Protein AF-A0A5P9WBG8-F1 (afdb_monomer_lite)

pLDDT: mean 78.42, std 21.84, range [39.81, 98.25]

Sequence (106 aa):
MVHATGPQVRKELLARFMPTSSPSNGVSTTKERTTLMQDPVQIETLLRARDRILAFIDLDQRALERTPGIQALELSLTSWRRQLVSIDYKFTALTGLSPQQYQAES

Structure (mmCIF, N/CA/C/O backbone):
data_AF-A0A5P9WBG8-F1
#
_entry.id   AF-A0A5P9WBG8-F1
#
loop_
_atom_site.group_PDB
_atom_site.id
_atom_site.type_symbol
_atom_site.label_atom_id
_atom_site.label_alt_id
_atom_site.label_comp_id
_atom_site.label_asym_id
_atom_site.label_entity_id
_atom_site.label_seq_id
_atom_site.pdbx_PDB_ins_code
_atom_site.Cartn_x
_atom_site.Cartn_y
_atom_site.Cartn_z
_atom_site.occupancy
_atom_site.B_iso_or_equiv
_atom_site.auth_seq_id
_atom_site.auth_comp_id
_atom_site.auth_asym_id
_atom_site.auth_atom_id
_atom_site.pdbx_PDB_model_num
ATOM 1 N N . MET A 1 1 ? 35.976 56.562 13.365 1.00 39.81 1 MET A N 1
ATOM 2 C CA . MET A 1 1 ? 35.330 56.783 14.682 1.00 39.81 1 MET A CA 1
ATOM 3 C C . MET A 1 1 ? 33.918 57.270 14.388 1.00 39.81 1 MET A C 1
ATOM 5 O O . MET A 1 1 ? 33.821 58.254 13.682 1.00 39.81 1 MET A O 1
ATOM 9 N N . VAL A 1 2 ? 32.797 56.647 14.743 1.00 44.19 2 VAL A N 1
ATOM 10 C CA . VAL A 1 2 ? 32.451 55.568 15.680 1.00 44.19 2 VAL A CA 1
ATOM 11 C C . VAL A 1 2 ? 31.167 54.881 15.177 1.00 44.19 2 VAL A C 1
ATOM 13 O O . VAL A 1 2 ? 30.352 55.498 14.497 1.00 44.19 2 VAL A O 1
ATOM 16 N N . HIS A 1 3 ? 31.038 53.596 15.512 1.00 47.47 3 HIS A N 1
ATOM 17 C CA . HIS A 1 3 ? 29.879 52.717 15.339 1.00 47.47 3 HIS A CA 1
ATOM 18 C C . HIS A 1 3 ? 28.567 53.264 15.928 1.00 47.47 3 HIS A C 1
ATOM 20 O O . HIS A 1 3 ? 28.602 53.873 16.992 1.00 47.47 3 HIS A O 1
ATOM 26 N N . ALA A 1 4 ? 27.425 52.857 15.355 1.00 41.78 4 ALA A N 1
ATOM 27 C CA . ALA A 1 4 ? 26.354 52.200 16.119 1.00 41.78 4 ALA A CA 1
ATOM 28 C C . ALA A 1 4 ? 25.332 51.511 15.194 1.00 41.78 4 ALA A C 1
ATOM 30 O O . ALA A 1 4 ? 24.697 52.125 14.341 1.00 41.78 4 ALA A O 1
ATOM 31 N N . THR A 1 5 ? 25.197 50.208 15.411 1.00 51.81 5 THR A N 1
ATOM 32 C CA . THR A 1 5 ? 24.394 49.221 14.689 1.00 51.81 5 THR A CA 1
ATOM 33 C C . THR A 1 5 ? 23.179 48.853 15.549 1.00 51.81 5 THR A C 1
ATOM 35 O O . THR A 1 5 ? 23.377 48.460 16.693 1.00 51.81 5 THR A O 1
ATOM 38 N N . GLY A 1 6 ? 21.952 48.899 15.001 1.00 54.53 6 GLY A N 1
ATOM 39 C CA . GLY A 1 6 ? 20.715 48.340 15.602 1.00 54.53 6 GLY A CA 1
ATOM 40 C C . GLY A 1 6 ? 20.352 48.887 16.999 1.00 54.53 6 GLY A C 1
ATOM 41 O O . GLY A 1 6 ? 21.028 49.777 17.498 1.00 54.53 6 GLY A O 1
ATOM 42 N N . PRO A 1 7 ? 19.308 48.413 17.710 1.00 49.19 7 PRO A N 1
ATOM 43 C CA . PRO A 1 7 ? 18.140 47.592 17.386 1.00 49.19 7 PRO A CA 1
ATOM 44 C C . PRO A 1 7 ? 16.816 48.300 17.801 1.00 49.19 7 PRO A C 1
ATOM 46 O O . PRO A 1 7 ? 15.865 47.652 18.233 1.00 49.19 7 PRO A O 1
ATOM 49 N N . GLN A 1 8 ? 16.748 49.636 17.756 1.00 49.56 8 GLN A N 1
ATOM 50 C CA . GLN A 1 8 ? 15.613 50.386 18.329 1.00 49.56 8 GLN A CA 1
ATOM 51 C C . GLN A 1 8 ? 14.395 50.491 17.399 1.00 49.56 8 GLN A C 1
ATOM 53 O O . GLN A 1 8 ? 13.267 50.349 17.861 1.00 49.56 8 GLN A O 1
ATOM 58 N N . VAL A 1 9 ? 14.597 50.597 16.082 1.00 52.31 9 VAL A N 1
ATOM 59 C CA . VAL A 1 9 ? 13.484 50.707 15.112 1.00 52.31 9 VAL A CA 1
ATOM 60 C C . VAL A 1 9 ? 12.653 49.414 15.032 1.00 52.31 9 VAL A C 1
ATOM 62 O O . VAL A 1 9 ? 11.477 49.427 14.680 1.00 52.31 9 VAL A O 1
ATOM 65 N N . ARG A 1 10 ? 13.235 48.271 15.424 1.00 52.91 10 ARG A N 1
ATOM 66 C CA . ARG A 1 10 ? 12.577 46.960 15.323 1.00 52.91 10 ARG A CA 1
ATOM 67 C C . ARG A 1 10 ? 11.540 46.699 16.422 1.00 52.91 10 ARG A C 1
ATOM 69 O O . ARG A 1 10 ? 10.683 45.845 16.227 1.00 52.91 10 ARG A O 1
ATOM 76 N N . LYS A 1 11 ? 11.593 47.414 17.554 1.00 52.69 11 LYS A N 1
ATOM 77 C CA . LYS A 1 11 ? 10.624 47.236 18.652 1.00 52.69 11 LYS A CA 1
ATOM 78 C C . LYS A 1 11 ? 9.292 47.933 18.376 1.00 52.69 11 LYS A C 1
ATOM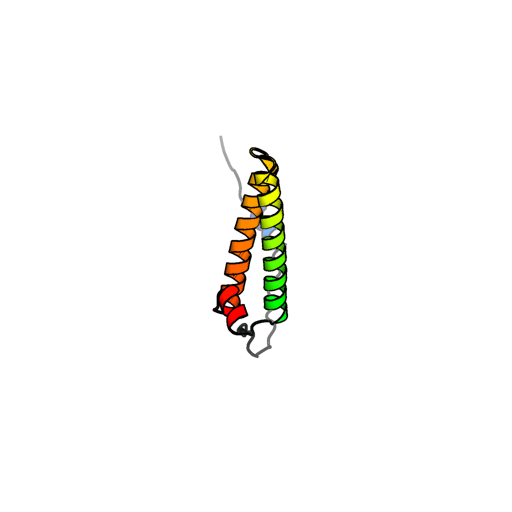 80 O O . LYS A 1 11 ? 8.250 47.385 18.721 1.00 52.69 11 LYS A O 1
ATOM 85 N N . GLU A 1 12 ? 9.312 49.078 17.698 1.00 51.44 12 GLU A N 1
ATOM 86 C CA . GLU A 1 12 ? 8.092 49.850 17.436 1.00 51.44 12 GLU A CA 1
ATOM 87 C C . GLU A 1 12 ? 7.199 49.203 16.362 1.00 51.44 12 GLU A C 1
ATOM 89 O O . GLU A 1 12 ? 5.973 49.255 16.454 1.00 51.44 12 GLU A O 1
ATOM 94 N N . LEU A 1 13 ? 7.789 48.486 15.396 1.00 54.19 13 LEU A N 1
ATOM 95 C CA . LEU A 1 13 ? 7.016 47.735 14.399 1.00 54.19 13 LEU A CA 1
ATOM 96 C C . LEU A 1 13 ? 6.406 46.433 14.945 1.00 54.19 13 LEU A C 1
ATOM 98 O O . LEU A 1 13 ? 5.377 45.993 14.438 1.00 54.19 13 LEU A O 1
ATOM 102 N N . LEU A 1 14 ? 7.006 45.817 15.971 1.00 53.34 14 LEU A N 1
ATOM 103 C CA . LEU A 1 14 ? 6.537 44.530 16.503 1.00 53.34 14 LEU A CA 1
ATOM 104 C C . LEU A 1 14 ? 5.300 44.676 17.409 1.00 53.34 14 LEU A C 1
ATOM 106 O O . LEU A 1 14 ? 4.488 43.759 17.490 1.00 53.34 14 LEU A O 1
ATOM 110 N N . ALA A 1 15 ? 5.123 45.834 18.056 1.00 55.16 15 ALA A N 1
ATOM 111 C CA . ALA A 1 15 ? 3.995 46.096 18.955 1.00 55.16 15 ALA A CA 1
ATOM 112 C C . ALA A 1 15 ? 2.672 46.405 18.224 1.00 55.16 15 ALA A C 1
ATOM 114 O O . ALA A 1 15 ? 1.606 46.326 18.824 1.00 55.16 15 ALA A O 1
ATOM 115 N N . ARG A 1 16 ? 2.724 46.733 16.925 1.00 55.56 16 ARG A N 1
ATOM 116 C CA . ARG A 1 16 ? 1.545 47.066 16.101 1.00 55.56 16 ARG A CA 1
ATOM 117 C C . ARG A 1 16 ? 0.852 45.860 15.463 1.00 55.56 16 ARG A C 1
ATOM 119 O O . ARG A 1 16 ? -0.260 46.009 14.971 1.00 55.56 16 ARG A O 1
ATOM 126 N N . PHE A 1 17 ? 1.492 44.692 15.470 1.00 56.84 17 PHE A N 1
ATOM 127 C CA . PHE A 1 17 ? 0.96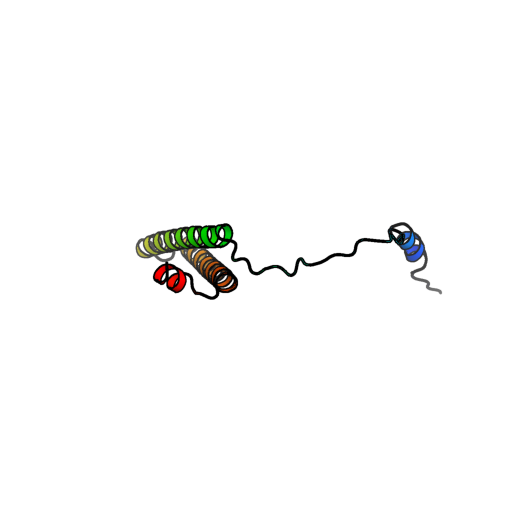9 43.464 14.855 1.00 56.84 17 PHE A CA 1
ATOM 128 C C . PHE A 1 17 ? 0.662 42.351 15.867 1.00 56.84 17 PHE A C 1
ATOM 130 O O . PHE A 1 17 ? 0.356 41.229 15.471 1.00 56.84 17 PHE A O 1
ATOM 137 N N . MET A 1 18 ? 0.718 42.643 17.169 1.00 53.00 18 MET A N 1
ATOM 138 C CA . MET A 1 18 ? 0.246 41.716 18.197 1.00 53.00 18 MET A CA 1
ATOM 139 C C . MET A 1 18 ? -1.258 41.932 18.421 1.00 53.00 18 MET A C 1
ATOM 141 O O . MET A 1 18 ? -1.647 43.044 18.780 1.00 53.00 18 MET A O 1
ATOM 145 N N . PRO A 1 19 ? -2.121 40.916 18.244 1.00 50.19 19 PRO A N 1
ATOM 146 C CA . PRO A 1 19 ? -3.495 41.006 18.714 1.00 50.19 19 PRO A CA 1
ATOM 147 C C . PRO A 1 19 ? -3.492 41.096 20.245 1.00 50.19 19 PRO A C 1
ATOM 149 O O . PRO A 1 19 ? -2.983 40.219 20.942 1.00 50.19 19 PRO A O 1
ATOM 152 N N . THR A 1 20 ? -4.034 42.192 20.769 1.00 54.78 20 THR A N 1
ATOM 153 C CA . THR A 1 20 ? -4.244 42.413 22.199 1.00 54.78 20 THR A CA 1
ATOM 154 C C . THR A 1 20 ? -5.277 41.420 22.721 1.00 54.78 20 THR A C 1
ATOM 156 O O . THR A 1 20 ? -6.433 41.453 22.301 1.00 54.78 20 THR A O 1
ATOM 159 N N . SER A 1 21 ? -4.879 40.551 23.648 1.00 45.16 21 SER A N 1
ATOM 160 C CA . SER A 1 21 ? -5.803 39.699 24.394 1.00 45.16 21 SER A CA 1
ATOM 161 C C . SER A 1 21 ? -6.815 40.560 25.156 1.00 45.16 21 SER A C 1
ATOM 163 O O . SER A 1 21 ? -6.443 41.293 26.070 1.00 45.16 21 SER A O 1
ATOM 165 N N . SER A 1 22 ? -8.099 40.442 24.819 1.00 48.47 22 SER A N 1
ATOM 166 C CA . SER A 1 22 ? -9.187 40.765 25.747 1.00 48.47 22 SER A CA 1
ATOM 167 C C . SER A 1 22 ? -9.599 39.489 26.490 1.00 48.47 22 SER A C 1
ATOM 169 O O . SER A 1 22 ? -9.686 38.433 25.859 1.00 48.47 22 SER A O 1
ATOM 171 N N . PRO A 1 23 ? -9.857 39.539 27.808 1.00 53.59 23 PRO A N 1
ATOM 172 C CA . PRO A 1 23 ? -10.344 38.380 28.540 1.00 53.59 23 PRO A CA 1
ATOM 173 C C . PRO A 1 23 ? -11.833 38.194 28.233 1.00 53.59 23 PRO A C 1
ATOM 175 O O . PRO A 1 23 ? -12.641 39.065 28.549 1.00 53.59 23 PRO A O 1
ATOM 178 N N . SER A 1 24 ? -12.202 37.069 27.616 1.00 44.84 24 SER A N 1
ATOM 179 C CA . SER A 1 24 ? -13.605 36.666 27.498 1.00 44.84 24 SER A CA 1
ATOM 180 C C . SER A 1 24 ? -13.886 35.523 28.461 1.00 44.84 24 SER A C 1
ATOM 182 O O . SER A 1 24 ? -13.251 34.469 28.439 1.00 44.84 24 SER A O 1
ATOM 184 N N . ASN A 1 25 ? -14.803 35.819 29.367 1.00 47.25 25 ASN A N 1
ATOM 185 C CA . ASN A 1 25 ? -15.278 34.988 30.448 1.00 47.25 25 ASN A CA 1
ATOM 186 C C . ASN A 1 25 ? -16.270 33.957 29.884 1.00 47.25 25 ASN A C 1
ATOM 188 O O . ASN A 1 25 ? -17.218 34.338 29.203 1.00 47.25 25 ASN A O 1
ATOM 192 N N . GLY A 1 26 ? -16.093 32.681 30.229 1.00 47.66 26 GLY A N 1
ATOM 193 C CA . GLY A 1 26 ? -17.153 31.675 30.135 1.00 47.66 26 GLY A CA 1
ATOM 194 C C . GLY A 1 26 ? -17.209 30.850 28.847 1.00 47.66 26 GLY A C 1
ATOM 195 O O . GLY A 1 26 ? -17.934 31.176 27.919 1.00 47.66 26 GLY A O 1
ATOM 196 N N . VAL A 1 27 ? -16.571 29.679 28.877 1.00 46.72 27 VAL A N 1
ATOM 197 C CA . VAL A 1 27 ? -17.264 28.413 28.593 1.00 46.72 27 VAL A CA 1
ATOM 198 C C . VAL A 1 27 ? -16.514 27.302 29.329 1.00 46.72 27 VAL A C 1
ATOM 200 O O . VAL A 1 27 ? -15.407 26.901 28.983 1.00 46.72 27 VAL A O 1
ATOM 203 N N . SER A 1 28 ? -17.114 26.854 30.431 1.00 46.41 28 SER A N 1
ATOM 204 C CA . SER A 1 28 ? -16.916 25.487 30.898 1.00 46.41 28 SER A CA 1
ATOM 205 C C . SER A 1 28 ? -17.591 24.560 29.900 1.00 46.41 28 SER A C 1
ATOM 207 O O . SER A 1 28 ? -18.706 24.853 29.490 1.00 46.41 28 SER A O 1
ATOM 209 N N . THR A 1 29 ? -16.906 23.468 29.573 1.00 47.47 29 THR A N 1
ATOM 210 C CA . THR A 1 29 ? -17.373 22.073 29.484 1.00 47.47 29 THR A CA 1
ATOM 211 C C . THR A 1 29 ? -16.675 21.390 28.310 1.00 47.47 29 THR A C 1
ATOM 213 O O . THR A 1 29 ? -16.903 21.727 27.162 1.00 47.47 29 THR A O 1
ATOM 216 N N . THR A 1 30 ? -15.683 20.544 28.575 1.00 43.28 30 THR A N 1
ATOM 217 C CA . THR A 1 30 ? -15.881 19.091 28.733 1.00 43.28 30 THR A CA 1
ATOM 218 C C . THR A 1 30 ? -15.601 18.366 27.416 1.00 43.28 30 THR A C 1
ATOM 220 O O . THR A 1 30 ? -16.411 18.385 26.505 1.00 43.28 30 THR A O 1
ATOM 223 N N . LYS A 1 31 ? -14.481 17.632 27.409 1.00 49.66 31 LYS A N 1
ATOM 224 C CA . LYS A 1 31 ? -14.233 16.423 26.609 1.00 49.66 31 LYS A CA 1
ATOM 225 C C . LYS A 1 31 ? -14.330 16.564 25.081 1.00 49.66 31 LYS A C 1
ATOM 227 O O . LYS A 1 31 ? -15.304 16.141 24.484 1.00 49.66 31 LYS A O 1
ATOM 232 N N . GLU A 1 32 ? -13.194 16.846 24.459 1.00 45.66 32 GLU A N 1
ATOM 233 C CA . GLU A 1 32 ? -12.756 16.008 23.335 1.00 45.66 32 GLU A CA 1
ATOM 234 C C . GLU A 1 32 ? -11.425 15.366 23.714 1.00 45.66 32 GLU A C 1
ATOM 236 O O . GLU A 1 32 ? -10.372 15.553 23.115 1.00 45.66 32 GLU A O 1
ATOM 241 N N . ARG A 1 33 ? -11.485 14.581 24.795 1.00 46.50 33 ARG A N 1
ATOM 242 C CA . ARG A 1 33 ? -10.607 13.425 24.930 1.00 46.50 33 ARG A CA 1
ATOM 243 C C . ARG A 1 33 ? -10.953 12.590 23.709 1.00 46.50 33 ARG A C 1
ATOM 245 O O . ARG A 1 33 ? -12.022 11.995 23.733 1.00 46.50 33 ARG A O 1
ATOM 252 N N . THR A 1 34 ? -10.142 12.682 22.654 1.00 47.28 34 THR A N 1
ATOM 253 C CA . THR A 1 34 ? -10.290 11.955 21.393 1.00 47.28 34 THR A CA 1
ATOM 254 C C . THR A 1 34 ? -10.645 10.529 21.750 1.00 47.28 34 THR A C 1
ATOM 256 O O . THR A 1 34 ? -9.802 9.750 22.198 1.00 47.28 34 THR A O 1
ATOM 259 N N . THR A 1 35 ? -11.937 10.231 21.704 1.00 49.59 35 THR A N 1
ATOM 260 C CA . THR A 1 35 ? -12.408 8.883 21.900 1.00 49.59 35 THR A CA 1
ATOM 261 C C . THR A 1 35 ? -11.751 8.155 20.748 1.00 49.59 35 THR A C 1
ATOM 263 O O . THR A 1 35 ? -11.954 8.532 19.595 1.00 49.59 35 THR A O 1
ATOM 266 N N . LEU A 1 36 ? -10.909 7.175 21.065 1.00 53.66 36 LEU A N 1
ATOM 267 C CA . LEU A 1 36 ? -10.481 6.113 20.162 1.00 53.66 36 LEU A CA 1
ATOM 268 C C . LEU A 1 36 ? -11.728 5.334 19.695 1.00 53.66 36 LEU A C 1
ATOM 270 O O . LEU A 1 36 ? -11.845 4.133 19.900 1.00 53.66 36 LEU A O 1
ATOM 274 N N . MET A 1 37 ? -12.723 6.021 19.135 1.00 50.59 37 MET A N 1
ATOM 275 C CA . MET A 1 37 ? -13.696 5.397 18.274 1.00 50.59 37 MET A CA 1
ATOM 276 C C . MET A 1 37 ? -12.908 5.124 17.011 1.00 50.59 37 MET A C 1
ATOM 278 O O . MET A 1 37 ? -12.581 6.039 16.260 1.00 50.59 37 MET A O 1
ATOM 282 N N . GLN A 1 38 ? -12.507 3.864 16.873 1.00 64.06 38 GLN A N 1
ATOM 283 C CA . GLN A 1 38 ? -12.177 3.251 15.601 1.00 64.06 38 GLN A CA 1
ATOM 284 C C . GLN A 1 38 ? -13.157 3.793 14.565 1.00 64.06 38 GLN A C 1
ATOM 286 O O . GLN A 1 38 ? -14.324 3.417 14.586 1.00 64.06 38 GLN A O 1
ATOM 291 N N . ASP A 1 39 ? -12.726 4.747 13.744 1.00 79.62 39 ASP A N 1
ATOM 292 C CA . ASP A 1 39 ? -13.582 5.278 12.697 1.00 79.62 39 ASP A CA 1
ATOM 293 C C . ASP A 1 39 ? -13.669 4.182 11.628 1.00 79.62 39 ASP A C 1
ATOM 295 O O . ASP A 1 39 ? -12.670 3.918 10.943 1.00 79.62 39 ASP A O 1
ATOM 299 N N . PRO A 1 40 ? -14.819 3.493 11.501 1.00 84.75 40 PRO A N 1
ATOM 300 C CA . PRO A 1 40 ? -14.940 2.361 10.593 1.00 84.75 40 PRO A CA 1
ATOM 301 C C . PRO A 1 40 ? -14.694 2.787 9.142 1.00 84.75 40 PRO A C 1
ATOM 303 O O . PRO A 1 40 ? -14.170 2.002 8.354 1.00 84.75 40 PRO A O 1
ATOM 306 N N . VAL A 1 41 ? -14.975 4.050 8.800 1.00 89.06 41 VAL A N 1
ATOM 307 C CA . VAL A 1 41 ? -14.722 4.604 7.466 1.00 89.06 41 VAL A CA 1
ATOM 308 C C . VAL A 1 41 ? -13.222 4.739 7.215 1.00 89.06 41 VAL A C 1
ATOM 310 O O . VAL A 1 41 ? -12.747 4.446 6.115 1.00 89.06 41 VAL A O 1
ATOM 313 N N . GLN A 1 42 ? -12.443 5.142 8.223 1.00 90.88 42 GLN A N 1
ATOM 314 C CA . GLN A 1 42 ? -10.983 5.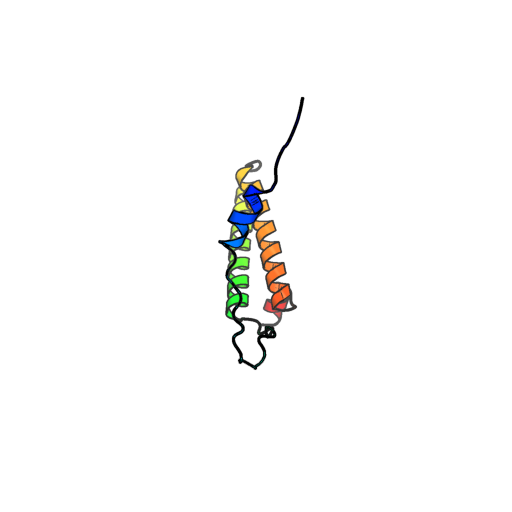212 8.107 1.00 90.88 42 GLN A CA 1
ATOM 315 C C . GLN A 1 42 ? -10.359 3.820 7.991 1.00 90.88 42 GLN A C 1
ATOM 317 O O . GLN A 1 42 ? -9.471 3.626 7.159 1.00 90.88 42 GLN A O 1
ATOM 322 N N . ILE A 1 43 ? -10.844 2.848 8.769 1.00 91.69 43 ILE A N 1
ATOM 323 C CA . ILE A 1 43 ? -10.403 1.446 8.696 1.00 91.69 43 ILE A CA 1
ATOM 324 C C . ILE A 1 43 ? -10.669 0.886 7.296 1.00 91.69 43 ILE A C 1
ATOM 326 O O . ILE A 1 43 ? -9.750 0.377 6.653 1.00 91.69 43 ILE A O 1
ATOM 330 N N . GLU A 1 44 ? -11.887 1.050 6.777 1.00 93.12 44 GLU A N 1
ATOM 331 C CA . GLU A 1 44 ? -12.246 0.596 5.432 1.00 93.12 44 GLU A CA 1
ATOM 332 C C . GLU A 1 44 ? -11.407 1.292 4.349 1.00 93.12 44 GLU A C 1
ATOM 334 O O . GLU A 1 44 ? -10.925 0.656 3.408 1.00 93.12 44 GLU A O 1
ATOM 339 N N . THR A 1 45 ? -11.175 2.598 4.495 1.00 95.06 45 THR A N 1
ATOM 340 C CA . THR A 1 45 ? -10.333 3.367 3.571 1.00 95.06 45 THR A CA 1
ATOM 341 C C . THR A 1 45 ? -8.902 2.834 3.546 1.00 95.06 45 THR A C 1
ATOM 343 O O . THR A 1 45 ? -8.322 2.689 2.467 1.00 95.06 45 THR A O 1
ATOM 346 N N . LEU A 1 46 ? -8.334 2.506 4.709 1.00 95.94 46 LEU A N 1
ATOM 347 C CA . LEU A 1 46 ? -6.993 1.934 4.811 1.00 95.94 46 LEU A CA 1
ATOM 348 C C . LEU A 1 46 ? -6.923 0.529 4.205 1.00 95.94 46 LEU A C 1
ATOM 350 O O . LEU A 1 46 ? -5.970 0.256 3.478 1.00 95.94 46 LEU A O 1
ATOM 354 N N . LEU A 1 47 ? -7.931 -0.325 4.419 1.00 95.38 47 LEU A N 1
ATOM 355 C CA . LEU A 1 47 ? -7.998 -1.651 3.785 1.00 95.38 47 LEU A CA 1
ATOM 356 C C . LEU A 1 47 ? -8.058 -1.540 2.258 1.00 95.38 47 LEU A C 1
ATOM 358 O O . LEU A 1 47 ? -7.237 -2.132 1.561 1.00 95.38 47 LEU A O 1
ATOM 362 N N . ARG A 1 48 ? -8.950 -0.697 1.725 1.00 96.56 48 ARG A N 1
ATOM 363 C CA . ARG A 1 48 ? -9.054 -0.468 0.274 1.00 96.56 48 ARG A CA 1
ATOM 364 C C . ARG A 1 48 ? -7.762 0.101 -0.314 1.00 96.56 48 ARG A C 1
ATOM 366 O O . ARG A 1 48 ? -7.373 -0.258 -1.426 1.00 96.56 48 ARG A O 1
ATOM 373 N N . ALA A 1 49 ? -7.099 1.010 0.401 1.00 97.12 49 ALA A N 1
ATOM 374 C CA . ALA A 1 49 ? -5.814 1.557 -0.024 1.00 97.12 49 ALA A CA 1
ATOM 375 C C . ALA A 1 49 ? -4.723 0.475 -0.028 1.00 97.12 49 ALA A C 1
ATOM 377 O O . ALA A 1 49 ? -3.973 0.377 -0.998 1.00 97.12 49 ALA A O 1
ATOM 378 N N . ARG A 1 50 ? -4.679 -0.372 1.007 1.00 97.56 50 ARG A N 1
ATOM 379 C CA . ARG A 1 50 ? -3.769 -1.517 1.102 1.00 97.56 50 ARG A CA 1
ATOM 380 C C . ARG A 1 50 ? -3.929 -2.465 -0.086 1.00 97.56 50 ARG A C 1
ATOM 382 O O . ARG A 1 50 ? -2.933 -2.779 -0.734 1.00 97.56 50 ARG A O 1
ATOM 389 N N . ASP A 1 51 ? -5.159 -2.858 -0.413 1.00 97.31 51 ASP A N 1
ATOM 390 C CA . ASP A 1 51 ? -5.435 -3.773 -1.529 1.00 97.31 51 ASP A CA 1
ATOM 391 C C . ASP A 1 51 ? -4.984 -3.194 -2.875 1.00 97.31 51 ASP A C 1
ATOM 393 O O . ASP A 1 51 ? -4.366 -3.888 -3.684 1.00 97.31 51 ASP A O 1
ATOM 397 N N . ARG A 1 52 ? -5.210 -1.894 -3.102 1.00 97.88 52 ARG A N 1
ATOM 398 C CA . ARG A 1 52 ? -4.717 -1.209 -4.308 1.00 97.88 52 ARG A CA 1
ATOM 399 C C . ARG A 1 52 ? -3.195 -1.219 -4.393 1.00 97.88 52 ARG A C 1
ATOM 401 O O . ARG A 1 52 ? -2.653 -1.481 -5.462 1.00 97.88 52 ARG A O 1
ATOM 408 N N . ILE A 1 53 ? -2.501 -0.948 -3.287 1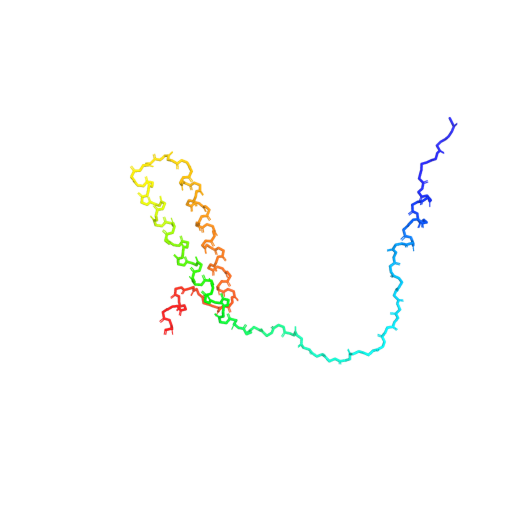.00 97.94 53 ILE A N 1
ATOM 409 C CA . ILE A 1 53 ? -1.035 -0.971 -3.269 1.00 97.94 53 ILE A CA 1
ATOM 410 C C . ILE A 1 53 ? -0.504 -2.379 -3.528 1.00 97.94 53 ILE A C 1
ATOM 412 O O . ILE A 1 53 ? 0.430 -2.530 -4.311 1.00 97.94 53 ILE A O 1
ATOM 416 N N . LEU A 1 54 ? -1.106 -3.410 -2.932 1.00 98.00 54 LEU A N 1
ATOM 417 C CA . LEU A 1 54 ? -0.725 -4.797 -3.202 1.00 98.00 54 LEU A CA 1
ATOM 418 C C . LEU A 1 54 ? -0.897 -5.156 -4.684 1.00 98.00 54 LEU A C 1
ATOM 420 O O . LEU A 1 54 ? -0.000 -5.768 -5.260 1.00 98.00 54 LEU A O 1
ATOM 424 N N . ALA A 1 55 ? -1.985 -4.712 -5.320 1.00 98.00 55 ALA A N 1
ATOM 425 C CA . ALA A 1 55 ? -2.194 -4.909 -6.752 1.00 98.00 55 ALA A CA 1
ATOM 426 C C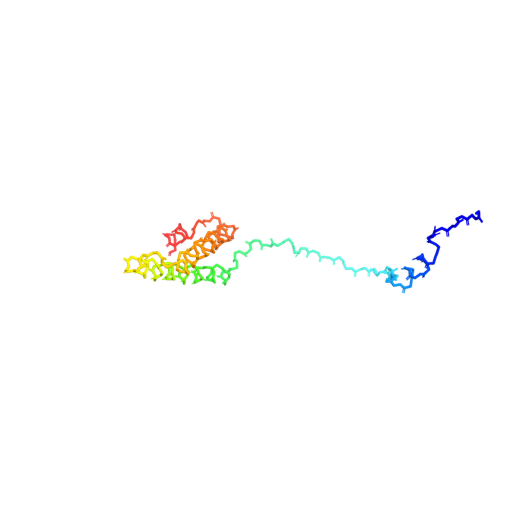 . ALA A 1 55 ? -1.124 -4.207 -7.612 1.00 98.00 55 ALA A C 1
ATOM 428 O O . ALA A 1 55 ? -0.624 -4.801 -8.566 1.00 98.00 55 ALA A O 1
ATOM 429 N N . PHE A 1 56 ? -0.724 -2.975 -7.271 1.00 97.31 56 PHE A N 1
ATOM 430 C CA . PHE A 1 56 ? 0.361 -2.282 -7.981 1.00 97.31 56 PHE A CA 1
ATOM 431 C C . PHE A 1 56 ? 1.726 -2.944 -7.768 1.00 97.31 56 PHE A C 1
ATOM 433 O O . PHE A 1 56 ? 2.515 -3.029 -8.705 1.00 97.31 56 PHE A O 1
ATOM 440 N N . ILE A 1 57 ? 1.996 -3.456 -6.565 1.00 98.25 57 ILE A N 1
ATOM 441 C CA . ILE A 1 57 ? 3.221 -4.212 -6.281 1.00 98.25 57 ILE A CA 1
ATOM 442 C C . ILE A 1 57 ? 3.290 -5.477 -7.143 1.00 98.25 57 ILE A C 1
ATOM 444 O O . ILE A 1 57 ? 4.342 -5.742 -7.719 1.00 98.25 57 ILE A O 1
ATOM 448 N N . ASP A 1 58 ? 2.202 -6.245 -7.235 1.00 98.19 58 ASP A N 1
ATOM 449 C CA . ASP A 1 58 ? 2.142 -7.451 -8.075 1.00 98.19 58 ASP A CA 1
ATOM 450 C C . ASP A 1 58 ? 2.313 -7.106 -9.565 1.00 98.19 58 ASP A C 1
ATOM 452 O O . ASP A 1 58 ? 3.103 -7.747 -10.259 1.00 98.19 58 ASP A O 1
ATOM 456 N N . LEU A 1 59 ? 1.657 -6.041 -10.043 1.00 97.00 59 LEU A N 1
ATOM 457 C CA . LEU A 1 59 ? 1.799 -5.558 -11.420 1.00 97.00 59 LEU A CA 1
ATOM 458 C C . LEU A 1 59 ? 3.257 -5.207 -11.757 1.00 97.00 59 LEU A C 1
ATOM 460 O O . LEU A 1 59 ? 3.802 -5.706 -12.744 1.00 97.00 59 LEU A O 1
ATOM 464 N N . ASP A 1 60 ? 3.890 -4.365 -10.937 1.00 96.56 60 ASP A N 1
ATOM 465 C CA . ASP A 1 60 ? 5.251 -3.888 -11.180 1.00 96.56 60 ASP A CA 1
ATOM 466 C C . ASP A 1 60 ? 6.287 -5.016 -11.012 1.00 96.56 60 ASP A C 1
ATOM 468 O O . ASP A 1 60 ? 7.267 -5.065 -11.758 1.00 96.56 60 ASP A O 1
ATOM 472 N N . GLN A 1 61 ? 6.065 -5.963 -10.088 1.00 97.06 61 GLN A N 1
ATOM 473 C CA . GLN A 1 61 ? 6.910 -7.158 -9.946 1.00 97.06 61 GLN A CA 1
ATOM 474 C C . GLN A 1 61 ? 6.867 -8.013 -11.210 1.00 97.06 61 GLN A C 1
ATOM 476 O O . GLN A 1 61 ? 7.918 -8.311 -11.775 1.00 97.06 61 GLN A O 1
ATOM 481 N N . ARG A 1 62 ? 5.672 -8.325 -11.720 1.00 97.44 62 ARG A N 1
ATOM 482 C CA . ARG A 1 62 ? 5.518 -9.095 -12.965 1.00 97.44 62 ARG A CA 1
ATOM 483 C C . ARG A 1 62 ? 6.113 -8.376 -14.172 1.00 97.44 62 ARG A C 1
ATOM 485 O O . ARG A 1 62 ? 6.624 -9.021 -15.087 1.00 97.44 62 ARG A O 1
ATOM 492 N N . ALA A 1 63 ? 6.036 -7.047 -14.207 1.00 96.31 63 ALA A N 1
ATOM 493 C CA . ALA A 1 63 ? 6.660 -6.257 -15.262 1.00 96.31 63 ALA A CA 1
ATOM 494 C C . ALA A 1 63 ? 8.196 -6.355 -15.211 1.00 96.31 63 ALA A C 1
ATOM 496 O O . ALA A 1 63 ? 8.822 -6.548 -16.253 1.00 96.31 63 ALA A O 1
ATOM 497 N N . LEU A 1 64 ? 8.801 -6.301 -14.019 1.00 95.75 64 LEU A N 1
ATOM 498 C CA . LEU A 1 64 ? 10.248 -6.478 -13.844 1.00 95.75 64 LEU A CA 1
ATOM 499 C C . LEU A 1 64 ? 10.731 -7.899 -14.118 1.00 95.75 64 LEU A C 1
ATOM 501 O O . LEU A 1 64 ? 11.811 -8.064 -14.675 1.00 95.75 64 LEU A O 1
ATOM 505 N N . GLU A 1 65 ? 9.951 -8.920 -13.766 1.00 96.75 65 GLU A N 1
ATOM 506 C CA . GLU A 1 65 ? 10.277 -10.314 -14.096 1.00 96.75 65 GLU A CA 1
ATOM 507 C C . GLU A 1 65 ? 10.400 -10.521 -15.611 1.00 96.75 65 GLU A C 1
ATOM 509 O O . GLU A 1 65 ? 11.250 -11.278 -16.075 1.00 96.75 65 GLU A O 1
ATOM 514 N N . ARG A 1 66 ? 9.568 -9.821 -16.391 1.00 96.38 66 ARG A N 1
ATOM 515 C CA . ARG A 1 66 ? 9.600 -9.855 -17.860 1.00 96.38 66 ARG A CA 1
ATOM 516 C C . ARG A 1 66 ? 10.693 -8.971 -18.448 1.00 96.38 66 ARG A C 1
ATOM 518 O O . ARG A 1 66 ? 11.246 -9.314 -19.490 1.00 96.38 66 ARG A O 1
ATOM 525 N N . THR A 1 67 ? 10.997 -7.857 -17.787 1.00 94.12 67 THR A N 1
ATOM 526 C CA . THR A 1 67 ? 11.976 -6.874 -18.259 1.00 94.12 67 THR A CA 1
ATOM 527 C C . THR A 1 67 ? 12.871 -6.401 -17.105 1.00 94.12 67 THR A C 1
ATOM 529 O O . THR A 1 67 ? 12.643 -5.324 -16.543 1.00 94.12 67 THR A O 1
ATOM 532 N N . PRO A 1 68 ? 13.903 -7.182 -16.736 1.00 91.19 68 PRO A N 1
ATOM 533 C CA . PRO A 1 68 ? 14.814 -6.817 -15.654 1.00 91.19 68 PRO A CA 1
ATOM 534 C C . PRO A 1 68 ? 15.625 -5.552 -15.966 1.00 91.19 68 PRO A C 1
ATOM 536 O O . PRO A 1 68 ? 15.955 -5.276 -17.119 1.00 91.19 68 PRO A O 1
ATOM 539 N N . GLY A 1 69 ? 15.991 -4.795 -14.927 1.00 91.19 69 GLY A N 1
ATOM 540 C CA . GLY A 1 69 ? 16.864 -3.617 -15.044 1.00 91.19 69 GLY A CA 1
ATOM 541 C C . GLY A 1 69 ? 16.161 -2.307 -15.420 1.00 91.19 69 GLY A C 1
ATOM 542 O O . GLY A 1 69 ? 16.824 -1.292 -15.646 1.00 91.19 69 GLY A O 1
ATOM 543 N N . ILE A 1 70 ? 14.825 -2.286 -15.470 1.00 96.12 70 ILE A N 1
ATOM 544 C CA . ILE A 1 70 ? 14.059 -1.047 -15.650 1.00 96.12 70 ILE A CA 1
ATOM 545 C C . ILE A 1 70 ? 13.998 -0.283 -14.321 1.00 96.12 70 ILE A C 1
ATOM 547 O O . ILE A 1 70 ? 13.109 -0.501 -13.497 1.00 96.12 70 ILE A O 1
ATOM 551 N N . GLN A 1 71 ? 14.913 0.674 -14.144 1.00 95.94 71 GLN A N 1
ATOM 552 C CA . GLN A 1 71 ? 15.043 1.473 -12.914 1.00 95.94 71 GLN A CA 1
ATOM 553 C C . GLN A 1 71 ? 13.732 2.145 -12.473 1.00 95.94 71 GLN A C 1
ATOM 555 O O . GLN A 1 71 ? 13.448 2.237 -11.282 1.00 95.94 71 GLN A O 1
ATOM 560 N N . ALA A 1 72 ? 12.903 2.601 -13.419 1.00 95.00 72 ALA A N 1
ATOM 561 C CA . ALA A 1 72 ? 11.619 3.227 -13.101 1.00 95.00 72 ALA A CA 1
ATOM 562 C C . ALA A 1 72 ? 10.668 2.271 -12.357 1.00 95.00 72 ALA A C 1
ATOM 564 O O . ALA A 1 72 ? 10.009 2.687 -11.404 1.00 95.00 72 ALA A O 1
ATOM 565 N N . LEU A 1 73 ? 10.635 0.991 -12.744 1.00 94.69 73 LEU A N 1
ATOM 566 C CA . LEU A 1 73 ? 9.820 -0.025 -12.076 1.00 94.69 73 LEU A CA 1
ATOM 567 C C . LEU A 1 73 ? 10.412 -0.407 -10.711 1.00 94.69 73 LEU A C 1
ATOM 569 O O . LEU A 1 73 ? 9.671 -0.577 -9.748 1.00 94.69 73 LEU A O 1
ATOM 573 N N . GLU A 1 74 ? 11.739 -0.474 -10.585 1.00 95.44 74 GLU A N 1
ATOM 574 C CA . GLU A 1 74 ? 12.409 -0.743 -9.300 1.00 95.44 74 GLU A CA 1
ATOM 575 C C . GLU A 1 74 ? 12.145 0.371 -8.270 1.00 95.44 74 GLU A C 1
ATOM 577 O O . GLU A 1 74 ? 11.854 0.109 -7.094 1.00 95.44 74 GLU A O 1
ATOM 582 N N . LEU A 1 75 ? 12.191 1.629 -8.721 1.00 97.12 75 LEU A N 1
ATOM 583 C CA . LEU A 1 75 ? 11.839 2.799 -7.916 1.00 97.12 75 LEU A CA 1
ATOM 584 C C . LEU A 1 75 ? 10.353 2.796 -7.546 1.00 97.12 75 LEU A C 1
ATOM 586 O O . LEU A 1 75 ? 10.016 3.032 -6.382 1.00 97.12 75 LEU A O 1
ATOM 590 N N . SER A 1 76 ? 9.476 2.485 -8.506 1.00 96.38 76 SER A N 1
ATOM 591 C CA . SER A 1 76 ? 8.032 2.352 -8.284 1.00 96.38 76 SER A CA 1
ATOM 592 C C . SER A 1 76 ? 7.730 1.300 -7.212 1.00 96.38 76 SER A C 1
ATOM 594 O O . SER A 1 76 ? 7.105 1.615 -6.198 1.00 96.38 76 SER A O 1
ATOM 596 N N . LEU A 1 77 ? 8.297 0.093 -7.329 1.00 96.94 77 LEU A N 1
ATOM 597 C CA . LEU A 1 77 ? 8.158 -0.965 -6.323 1.00 96.94 77 LEU A CA 1
ATOM 598 C C . LEU A 1 77 ? 8.638 -0.550 -4.941 1.00 96.94 77 LEU A C 1
ATOM 600 O O . LEU A 1 77 ? 7.992 -0.853 -3.935 1.00 96.94 77 LEU A O 1
ATOM 604 N N . THR A 1 78 ? 9.777 0.134 -4.873 1.00 97.75 78 THR A N 1
ATOM 605 C CA . THR A 1 78 ? 10.307 0.632 -3.603 1.00 97.75 78 THR A CA 1
ATOM 606 C C . THR A 1 78 ? 9.342 1.636 -2.970 1.00 97.75 78 THR A C 1
ATOM 608 O O . THR A 1 78 ? 9.092 1.575 -1.763 1.00 97.75 78 THR A O 1
ATOM 611 N N . SER A 1 79 ? 8.757 2.527 -3.774 1.00 98.19 79 SER A N 1
ATOM 612 C CA . SER A 1 79 ? 7.749 3.490 -3.324 1.00 98.19 79 SER A CA 1
ATOM 613 C C . SER A 1 79 ? 6.482 2.797 -2.820 1.00 98.19 79 SER A C 1
ATOM 615 O O . SER A 1 79 ? 6.038 3.072 -1.701 1.00 98.19 79 SER A O 1
ATOM 617 N N . TRP A 1 80 ? 5.935 1.845 -3.581 1.00 98.00 80 TRP A N 1
ATOM 618 C CA . TRP A 1 80 ? 4.737 1.107 -3.184 1.00 98.00 80 TRP A CA 1
ATOM 619 C C . TRP A 1 80 ? 4.940 0.317 -1.894 1.00 98.00 80 TRP A C 1
ATOM 621 O O . TRP A 1 80 ? 4.110 0.397 -0.991 1.00 98.00 80 TRP A O 1
ATOM 631 N N . ARG A 1 81 ? 6.077 -0.371 -1.744 1.00 98.25 81 ARG A N 1
ATOM 632 C CA . ARG A 1 81 ? 6.414 -1.106 -0.513 1.00 98.25 81 ARG A CA 1
ATOM 633 C C . ARG A 1 81 ? 6.507 -0.182 0.705 1.00 98.25 81 ARG A C 1
ATOM 635 O O . ARG A 1 81 ? 6.014 -0.537 1.771 1.00 98.25 81 ARG A O 1
ATOM 642 N N .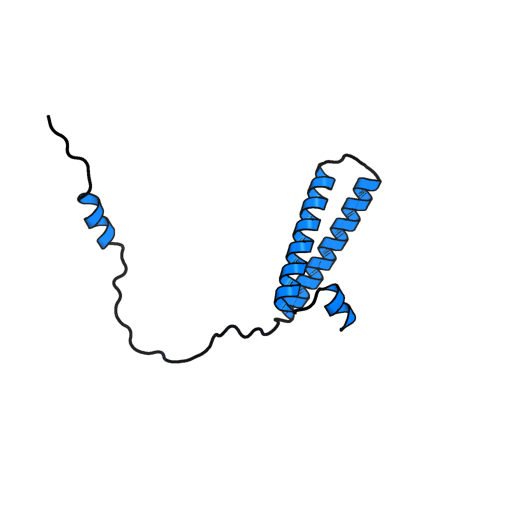 ARG A 1 82 ? 7.081 1.020 0.563 1.00 98.25 82 ARG A N 1
ATOM 643 C CA . ARG A 1 82 ? 7.105 2.016 1.654 1.00 98.25 82 ARG A CA 1
ATOM 644 C C . ARG A 1 82 ? 5.704 2.492 2.026 1.00 98.25 82 ARG A C 1
ATOM 646 O O . ARG A 1 82 ? 5.399 2.625 3.209 1.00 98.25 82 ARG A O 1
ATOM 653 N N . GLN A 1 83 ? 4.857 2.744 1.032 1.00 97.75 83 GLN A N 1
ATOM 654 C CA . GLN A 1 83 ? 3.475 3.144 1.278 1.00 97.75 83 GLN A CA 1
ATOM 655 C C . GLN A 1 83 ? 2.674 2.024 1.957 1.00 97.75 83 GLN A C 1
ATOM 657 O O . GLN A 1 83 ? 1.949 2.314 2.904 1.00 97.75 83 GLN A O 1
ATOM 662 N N . LEU A 1 84 ? 2.868 0.760 1.557 1.00 98.06 84 LEU A N 1
ATOM 663 C CA . LEU A 1 84 ? 2.251 -0.403 2.202 1.00 98.06 84 LEU A CA 1
ATOM 664 C C . LEU A 1 84 ? 2.586 -0.457 3.698 1.00 98.06 84 LEU A C 1
ATOM 666 O O . LEU A 1 84 ? 1.682 -0.516 4.522 1.00 98.06 84 LEU A O 1
ATOM 670 N N . VAL A 1 85 ? 3.869 -0.330 4.055 1.00 97.75 85 VAL A N 1
ATOM 671 C CA . VAL A 1 85 ? 4.307 -0.293 5.463 1.00 97.75 85 VAL A CA 1
ATOM 672 C C . VAL A 1 85 ? 3.654 0.865 6.226 1.00 97.75 85 VAL A C 1
ATOM 674 O O . VAL A 1 85 ? 3.241 0.700 7.371 1.00 97.75 85 VAL A O 1
ATOM 677 N N . SER A 1 86 ? 3.530 2.042 5.603 1.00 97.31 86 SER A N 1
ATOM 678 C CA . SER A 1 86 ? 2.870 3.191 6.234 1.00 97.31 86 SER A CA 1
ATOM 679 C C . SER A 1 86 ? 1.377 2.952 6.478 1.00 97.31 86 SER A C 1
ATOM 681 O O . SER A 1 86 ? 0.868 3.338 7.532 1.00 97.31 86 SER A O 1
ATOM 683 N N . ILE A 1 87 ? 0.678 2.320 5.531 1.00 96.81 87 ILE A N 1
ATOM 684 C CA . ILE A 1 87 ? -0.735 1.954 5.677 1.00 96.81 87 ILE A CA 1
ATOM 685 C C . ILE A 1 87 ? -0.899 0.918 6.786 1.00 96.81 87 ILE A C 1
ATOM 687 O O . ILE A 1 87 ? -1.700 1.145 7.688 1.00 96.81 87 ILE A O 1
ATOM 691 N N . ASP A 1 88 ? -0.108 -0.156 6.768 1.00 97.06 88 ASP A N 1
ATOM 692 C CA . ASP A 1 88 ? -0.167 -1.221 7.772 1.00 97.06 88 ASP A CA 1
ATOM 693 C C . ASP A 1 88 ? 0.116 -0.672 9.183 1.00 97.06 88 ASP A C 1
ATOM 695 O O . ASP A 1 88 ? -0.577 -1.021 10.141 1.00 97.06 88 ASP A O 1
ATOM 699 N N . TYR A 1 89 ? 1.068 0.260 9.317 1.00 96.69 89 TYR A N 1
ATOM 700 C CA . TYR A 1 89 ? 1.346 0.948 10.580 1.00 96.69 89 TYR A CA 1
ATOM 701 C C . TYR A 1 89 ? 0.156 1.787 11.063 1.00 96.69 89 TYR A C 1
ATOM 703 O O . TYR A 1 89 ? -0.260 1.664 12.215 1.00 96.69 89 TYR A O 1
ATOM 711 N N . LYS A 1 90 ? -0.422 2.626 10.191 1.00 95.25 90 LYS A N 1
ATOM 712 C CA . LYS A 1 90 ? -1.596 3.449 10.537 1.00 95.25 90 LYS A CA 1
ATOM 713 C C . LYS A 1 90 ? -2.795 2.585 10.909 1.00 95.25 90 LYS A C 1
ATOM 715 O O . LYS A 1 90 ? -3.492 2.889 11.869 1.00 95.25 90 LYS A O 1
ATOM 720 N N . PHE A 1 91 ? -3.007 1.502 10.171 1.00 95.12 91 PHE A N 1
ATOM 721 C CA . PHE A 1 91 ? -4.067 0.544 10.437 1.00 95.12 91 PHE A CA 1
ATOM 722 C C . PHE A 1 91 ? -3.896 -0.106 11.811 1.00 95.12 91 PHE A C 1
ATOM 724 O O . PHE A 1 91 ? -4.831 -0.113 12.609 1.00 95.12 91 PHE A O 1
ATOM 731 N N . THR A 1 92 ? -2.688 -0.585 12.115 1.00 95.19 92 THR A N 1
ATOM 732 C CA . THR A 1 92 ? -2.379 -1.217 13.405 1.00 95.19 92 THR A CA 1
ATOM 733 C C . THR A 1 92 ? -2.530 -0.228 14.559 1.00 95.19 92 THR A C 1
ATOM 735 O O . THR A 1 92 ? -3.067 -0.580 15.603 1.00 95.19 92 THR A O 1
ATOM 738 N N . ALA A 1 93 ? -2.135 1.035 14.370 1.00 92.88 93 ALA A N 1
ATOM 739 C CA . ALA A 1 93 ? -2.324 2.084 15.371 1.00 92.88 93 ALA A CA 1
ATOM 740 C C . ALA A 1 93 ? -3.808 2.392 15.654 1.00 92.88 93 ALA A C 1
ATOM 742 O O . ALA A 1 93 ? -4.145 2.767 16.775 1.00 92.88 93 ALA A O 1
ATOM 743 N N . LEU A 1 94 ? -4.688 2.238 14.658 1.00 91.62 94 LEU A N 1
ATOM 744 C CA . LEU A 1 94 ? -6.129 2.463 14.805 1.00 91.62 94 LEU A CA 1
ATOM 745 C C . LEU A 1 94 ? -6.869 1.247 15.371 1.00 91.62 94 LEU A C 1
ATOM 747 O O . LEU A 1 94 ? -7.789 1.408 16.170 1.00 91.62 94 LEU A O 1
ATOM 751 N N . THR A 1 95 ? -6.504 0.038 14.947 1.00 91.38 95 THR A N 1
ATOM 752 C CA . THR A 1 95 ? -7.260 -1.185 15.262 1.00 91.38 95 THR A CA 1
ATOM 753 C C . THR A 1 95 ? -6.657 -2.010 16.394 1.00 91.38 95 THR A C 1
ATOM 755 O O . THR A 1 95 ? -7.368 -2.799 17.007 1.00 91.38 95 THR A O 1
ATOM 758 N N . GLY A 1 96 ? -5.365 -1.837 16.682 1.00 92.38 96 GLY A N 1
ATOM 759 C CA . GLY A 1 96 ? -4.599 -2.717 17.567 1.00 92.38 96 GLY A CA 1
ATOM 760 C C . GLY A 1 96 ? -4.206 -4.056 16.930 1.00 92.38 96 GLY A C 1
ATOM 761 O O . GLY A 1 96 ? -3.499 -4.833 17.566 1.00 92.38 96 GLY A O 1
ATOM 762 N N . LEU A 1 97 ? -4.620 -4.316 15.685 1.00 92.94 97 LEU A N 1
ATOM 763 C CA . LEU A 1 97 ? -4.372 -5.553 14.948 1.00 92.94 97 LEU A CA 1
ATOM 764 C C . LEU A 1 97 ? -3.637 -5.249 13.642 1.00 92.94 97 LEU A C 1
ATOM 766 O O . LEU A 1 97 ? -3.835 -4.200 13.029 1.00 92.94 97 LEU A O 1
ATOM 770 N N . SER A 1 98 ? -2.814 -6.185 13.169 1.00 93.81 98 SER A N 1
ATOM 771 C CA . SER A 1 98 ? -2.343 -6.096 11.783 1.00 93.81 98 SER A CA 1
ATOM 772 C C . SER A 1 98 ? -3.524 -6.261 10.813 1.00 93.81 98 SER A C 1
ATOM 774 O O . SER A 1 98 ? -4.494 -6.950 11.145 1.00 93.81 98 SER A O 1
ATOM 776 N N . PRO A 1 99 ? -3.460 -5.693 9.594 1.00 92.50 99 PRO A N 1
ATOM 777 C CA . PRO A 1 99 ? -4.524 -5.858 8.602 1.00 92.50 99 PRO A CA 1
ATOM 778 C C . PRO A 1 99 ? -4.895 -7.323 8.333 1.00 92.50 99 PRO A C 1
ATOM 780 O O . PRO A 1 99 ? -6.068 -7.640 8.167 1.00 92.50 99 PRO A O 1
ATOM 783 N N . GLN A 1 100 ? -3.908 -8.225 8.331 1.00 91.38 100 GLN A N 1
ATOM 784 C CA . GLN A 1 100 ? -4.116 -9.660 8.128 1.00 91.38 100 GLN A CA 1
ATOM 785 C C . GLN A 1 100 ? -4.865 -10.309 9.300 1.00 91.38 100 GLN A C 1
ATOM 787 O O . GLN A 1 100 ? -5.748 -11.128 9.071 1.00 91.38 100 GLN A O 1
ATOM 792 N N . GLN A 1 101 ? -4.529 -9.946 10.544 1.00 93.19 101 GLN A N 1
ATOM 793 C CA . GLN A 1 101 ? -5.236 -10.438 11.734 1.00 93.19 101 GLN A CA 1
ATOM 794 C C . GLN A 1 101 ? -6.678 -9.937 11.754 1.00 93.19 101 GLN A C 1
ATOM 796 O O . GLN A 1 101 ? -7.600 -10.727 11.905 1.00 93.19 101 GLN A O 1
ATOM 801 N N . TYR A 1 102 ? -6.876 -8.644 11.489 1.00 91.88 102 TYR A N 1
ATOM 802 C CA . TYR A 1 102 ? -8.203 -8.038 11.441 1.00 91.88 102 TYR A CA 1
ATOM 803 C C . TYR A 1 102 ? -9.128 -8.715 10.415 1.00 91.88 102 TYR A C 1
ATOM 805 O O . TYR A 1 102 ? -10.301 -8.943 10.696 1.00 91.88 102 TYR A O 1
ATOM 813 N N . GLN A 1 103 ? -8.600 -9.076 9.240 1.00 87.19 103 GLN A N 1
ATOM 814 C CA . GLN A 1 103 ? -9.347 -9.810 8.212 1.00 87.19 103 GLN A CA 1
ATOM 815 C C . GLN A 1 103 ? -9.619 -11.277 8.571 1.00 87.19 103 GLN A C 1
ATOM 817 O O . GLN A 1 103 ? -10.580 -11.838 8.065 1.00 87.19 103 GLN A O 1
ATOM 822 N N . ALA A 1 104 ? -8.784 -11.910 9.400 1.00 89.81 104 ALA A N 1
ATOM 823 C CA . ALA A 1 104 ? -9.015 -13.281 9.857 1.00 89.81 104 ALA A CA 1
ATOM 824 C C . ALA A 1 104 ? -10.064 -13.362 10.982 1.00 89.81 104 ALA A C 1
ATOM 826 O O . ALA A 1 104 ? -10.647 -14.422 11.197 1.00 89.81 104 ALA A O 1
ATOM 827 N N . GLU A 1 105 ? -10.269 -12.259 11.707 1.00 81.75 105 GLU A N 1
ATOM 828 C CA . GLU A 1 105 ? -11.231 -12.135 12.808 1.00 81.75 105 GLU A CA 1
ATOM 829 C C . GLU A 1 105 ? -12.609 -11.593 12.373 1.00 81.75 105 GLU A C 1
ATOM 831 O O . GLU A 1 105 ? -13.557 -11.683 13.154 1.00 81.75 105 GLU A O 1
ATOM 836 N N . SER A 1 106 ? -12.721 -11.037 11.157 1.00 66.69 106 SER A N 1
ATOM 837 C CA . SER A 1 106 ? -13.976 -10.530 10.563 1.00 66.69 106 SER A CA 1
ATOM 838 C C . SER A 1 106 ? -14.703 -11.597 9.749 1.00 66.69 106 SER A C 1
ATOM 840 O O . SER A 1 106 ? -15.953 -11.609 9.799 1.00 66.69 106 SER A O 1
#

Organism: Pseudomonas aeruginosa (NCBI:txid287)

Secondary structure (DSSP, 8-state):
-------SHHHHHHTTSSPPPPP----------------HHHHHHHHHHHHHHHHHHHHHHHHHHHSTT-HHHHHHHHHHHHHHHHHHHHHHHHHSS-HHHHHHH-

Radius of gyration: 27.25 Å; chains: 1; bounding box: 53×70×49 Å

Foldseek 3Di:
DDDDDDDPVPVVVVVVPDDDDDDDDDDDDDDPPVPLPLPVVLLVVLLVVLVVLVVLLVVLVVVCVVPPPPVVSVVVNVVSVVVNVVSQVVNCVSPVDGPVVVVVVD